Protein AF-N9P5E2-F1 (afdb_monomer_lite)

Sequence (109 aa):
MVYGLDARKAQSGETILRLKQALAEHLILIFRNQSLDDLQYLAFATYFGSIFRPDADTPVLASKTDTGTPPDVVPVSNAVGQGDYTGHGELAPHADHQWTPLPVTAHYL

Foldseek 3Di:
DDPPDALLDDDDPVVLVVVQVCCVVVVDDDDPPYDDDPVSVLVSCPSNHDQDWDQLVLADQQQDPVRSTHPSDQDPDQPPPDRHRPHDDDDDDDQPPPVPPDGDDDDDD

pLDDT: mean 88.76, std 9.44, range [58.16, 98.25]

Structure (mmCIF, N/CA/C/O backbone):
data_AF-N9P5E2-F1
#
_entry.id   AF-N9P5E2-F1
#
loop_
_atom_site.group_PDB
_atom_site.id
_atom_site.type_symbol
_atom_site.label_atom_id
_atom_site.label_alt_id
_atom_site.label_comp_id
_atom_site.label_asym_id
_atom_site.label_entity_id
_atom_site.label_seq_id
_atom_site.pdbx_PDB_ins_code
_atom_site.Cartn_x
_atom_site.Cartn_y
_atom_site.Cartn_z
_atom_site.occupancy
_atom_site.B_iso_or_equiv
_atom_site.auth_seq_id
_atom_site.auth_comp_id
_atom_site.auth_asym_id
_atom_site.auth_atom_id
_atom_site.pdbx_PDB_model_num
ATOM 1 N N . MET A 1 1 ? -7.841 -10.062 9.416 1.00 93.94 1 MET A N 1
ATOM 2 C CA . MET A 1 1 ? -8.989 -9.730 8.532 1.00 93.94 1 MET A CA 1
ATOM 3 C C . MET A 1 1 ? -9.647 -8.460 9.041 1.00 93.94 1 MET A C 1
ATOM 5 O O . MET A 1 1 ? -9.813 -8.351 10.250 1.00 93.94 1 MET A O 1
ATOM 9 N N . VAL A 1 2 ? -10.027 -7.534 8.159 1.00 96.50 2 VAL A N 1
ATOM 10 C CA . VAL A 1 2 ? -10.740 -6.294 8.514 1.00 96.50 2 VAL A CA 1
ATOM 11 C C . VAL A 1 2 ? -12.160 -6.336 7.948 1.00 96.50 2 VAL A C 1
ATOM 13 O O . VAL A 1 2 ? -12.357 -6.693 6.787 1.00 96.50 2 VAL A O 1
ATOM 16 N N . TYR A 1 3 ? -13.147 -5.963 8.765 1.00 95.38 3 TYR A N 1
ATOM 17 C CA . TYR A 1 3 ? -14.568 -5.966 8.407 1.00 95.38 3 TYR A CA 1
ATOM 18 C C . TYR A 1 3 ? -15.185 -4.578 8.589 1.00 95.38 3 TYR A C 1
ATOM 20 O O . TYR A 1 3 ? -14.740 -3.806 9.434 1.00 95.38 3 TYR A O 1
ATOM 28 N N . GLY A 1 4 ? -16.229 -4.276 7.809 1.00 93.25 4 GLY A N 1
ATOM 29 C CA . GLY A 1 4 ? -17.008 -3.037 7.950 1.00 93.25 4 GLY A CA 1
ATOM 30 C C . GLY A 1 4 ? -16.302 -1.760 7.480 1.00 93.25 4 GLY A C 1
ATOM 31 O O . GLY A 1 4 ? -16.823 -0.672 7.706 1.00 93.25 4 GLY A O 1
ATOM 32 N N . LEU A 1 5 ? -15.143 -1.878 6.826 1.00 96.25 5 LEU A N 1
ATOM 33 C CA . LEU A 1 5 ? -14.406 -0.755 6.251 1.00 96.25 5 LEU A CA 1
ATOM 34 C C . LEU A 1 5 ? -14.752 -0.588 4.764 1.00 96.25 5 LEU A C 1
ATOM 36 O O . LEU A 1 5 ? -14.687 -1.549 3.998 1.00 96.25 5 LEU A O 1
ATOM 40 N N . ASP A 1 6 ? -15.069 0.638 4.355 1.00 96.50 6 ASP A N 1
ATOM 41 C CA . ASP A 1 6 ? -15.192 1.034 2.947 1.00 96.50 6 ASP A CA 1
ATOM 42 C C . ASP A 1 6 ? -14.016 1.949 2.588 1.00 96.50 6 ASP A C 1
ATOM 44 O O . ASP A 1 6 ? -14.057 3.142 2.896 1.00 96.50 6 ASP A O 1
ATOM 48 N N . ALA A 1 7 ? -12.967 1.398 1.970 1.00 96.38 7 ALA A N 1
ATOM 49 C CA . ALA A 1 7 ? -11.728 2.126 1.679 1.00 96.38 7 ALA A CA 1
ATOM 50 C C . ALA A 1 7 ? -11.884 3.192 0.577 1.00 96.38 7 ALA A C 1
ATOM 52 O O . ALA A 1 7 ? -10.998 4.022 0.401 1.00 96.38 7 ALA A O 1
ATOM 53 N N . ARG A 1 8 ? -13.036 3.241 -0.110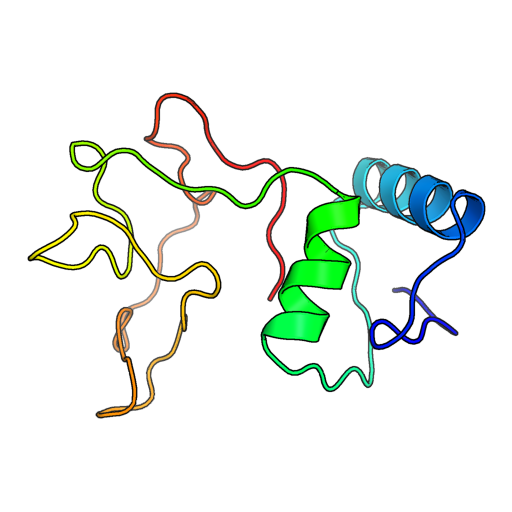 1.00 96.69 8 ARG A N 1
ATOM 54 C CA . ARG A 1 8 ? -13.366 4.301 -1.084 1.00 96.69 8 ARG A CA 1
ATOM 55 C C . ARG A 1 8 ? -13.668 5.644 -0.418 1.00 96.69 8 ARG A C 1
ATOM 57 O O . ARG A 1 8 ? -13.812 6.655 -1.100 1.00 96.69 8 ARG A O 1
ATOM 64 N N . LYS A 1 9 ? -13.851 5.652 0.904 1.00 96.00 9 LYS A N 1
ATOM 65 C CA . LYS A 1 9 ? -14.237 6.831 1.684 1.00 96.00 9 LYS A CA 1
ATOM 66 C C . LYS A 1 9 ? -13.101 7.271 2.594 1.00 96.00 9 LYS A C 1
ATOM 68 O O . LYS A 1 9 ? -12.278 6.463 3.024 1.00 96.00 9 LYS A O 1
ATOM 73 N N . ALA A 1 10 ? -13.118 8.553 2.949 1.00 96.31 10 ALA A N 1
ATOM 74 C CA . ALA A 1 10 ? -12.268 9.064 4.012 1.00 96.31 10 ALA A CA 1
ATOM 75 C C . ALA A 1 10 ? -12.573 8.332 5.328 1.00 96.31 10 ALA A C 1
ATOM 77 O O . ALA A 1 10 ? -13.736 8.161 5.703 1.00 96.31 10 ALA A O 1
ATOM 78 N N . GLN A 1 11 ? -11.521 7.910 6.021 1.00 97.44 11 GLN A N 1
ATOM 79 C CA . GLN A 1 11 ? -11.624 7.230 7.306 1.00 97.44 11 GLN A CA 1
ATOM 80 C C . GLN A 1 11 ? -11.435 8.214 8.454 1.00 97.44 11 GLN A C 1
ATOM 82 O O . GLN A 1 11 ? -10.719 9.210 8.337 1.00 97.44 11 GLN A O 1
ATOM 87 N N . SER A 1 12 ? -12.055 7.910 9.593 1.00 97.69 12 SER A N 1
ATOM 88 C CA . SER A 1 12 ? -11.805 8.668 10.816 1.00 97.69 12 SER A CA 1
ATOM 89 C C . SER A 1 12 ? -10.375 8.436 11.316 1.00 97.69 12 SER A C 1
ATOM 91 O O . SER A 1 12 ? -9.799 7.362 11.115 1.00 97.69 12 SER A O 1
ATOM 93 N N . GLY A 1 13 ? -9.811 9.416 12.027 1.00 97.75 13 GLY A N 1
ATOM 94 C CA . GLY A 1 13 ? -8.491 9.265 12.647 1.00 97.75 13 GLY A CA 1
ATOM 95 C C . GLY A 1 13 ? -8.425 8.088 13.629 1.00 97.75 13 GLY A C 1
ATOM 96 O O . GLY A 1 13 ? -7.411 7.398 13.691 1.00 97.75 13 GLY A O 1
ATOM 97 N N . GLU A 1 14 ? -9.524 7.801 14.333 1.00 98.25 14 GLU A N 1
ATOM 98 C CA . GLU A 1 14 ? -9.630 6.647 15.229 1.00 98.25 14 GLU A CA 1
ATOM 99 C C . GLU A 1 14 ? -9.539 5.322 14.462 1.00 98.25 14 GLU A C 1
ATOM 101 O O . GLU A 1 14 ? -8.785 4.427 14.848 1.00 98.25 14 GLU A O 1
ATOM 106 N N . THR A 1 15 ? -10.262 5.204 13.346 1.00 98.12 15 THR A N 1
ATOM 107 C CA . THR A 1 15 ? -10.197 4.026 12.474 1.00 98.12 15 THR A CA 1
ATOM 108 C C . THR A 1 15 ? -8.773 3.805 11.969 1.00 98.12 15 THR A C 1
ATOM 110 O O . THR A 1 15 ? -8.260 2.692 12.063 1.00 98.12 15 THR A O 1
ATOM 113 N N . ILE A 1 16 ? -8.105 4.859 11.493 1.00 97.88 16 ILE A N 1
ATOM 114 C CA . ILE A 1 16 ? -6.729 4.762 10.989 1.00 97.88 16 ILE A CA 1
ATOM 115 C C . ILE A 1 16 ? -5.742 4.374 12.089 1.00 97.88 16 ILE A C 1
ATOM 117 O O . ILE A 1 16 ? -4.871 3.537 11.852 1.00 97.88 16 ILE A O 1
ATOM 121 N N . LEU A 1 17 ? -5.882 4.919 13.300 1.00 98.19 17 LEU A N 1
ATOM 122 C CA . LEU A 1 17 ? -5.036 4.533 14.428 1.00 98.19 17 LEU A CA 1
ATOM 123 C C . LEU A 1 17 ? -5.170 3.037 14.739 1.00 98.19 17 LEU A C 1
ATOM 125 O O . LEU A 1 17 ? -4.156 2.349 14.866 1.00 98.19 17 LEU A O 1
ATOM 129 N N . ARG A 1 18 ? -6.404 2.520 14.787 1.00 98.12 18 ARG A N 1
ATOM 130 C CA . ARG A 1 18 ? -6.660 1.089 15.008 1.00 98.12 18 ARG A CA 1
ATOM 131 C C . ARG A 1 18 ? -6.064 0.227 13.897 1.00 98.12 18 ARG A C 1
ATOM 133 O O . ARG A 1 18 ? -5.487 -0.813 14.190 1.00 98.12 18 ARG A O 1
ATOM 140 N N . LEU A 1 19 ? -6.156 0.660 12.637 1.00 97.88 19 LEU A N 1
ATOM 141 C CA . LEU A 1 19 ? -5.540 -0.056 11.515 1.00 97.88 19 LEU A CA 1
ATOM 142 C C . LEU A 1 19 ? -4.010 -0.073 11.619 1.00 97.88 19 LEU A C 1
ATOM 144 O O . LEU A 1 19 ? -3.410 -1.115 11.386 1.00 97.88 19 LEU A O 1
ATOM 148 N N . LYS A 1 20 ? -3.371 1.034 12.014 1.00 97.31 20 LYS A N 1
ATOM 149 C CA . LYS A 1 20 ? -1.913 1.081 12.228 1.00 97.31 20 LYS A CA 1
ATOM 150 C C . LYS A 1 20 ? -1.460 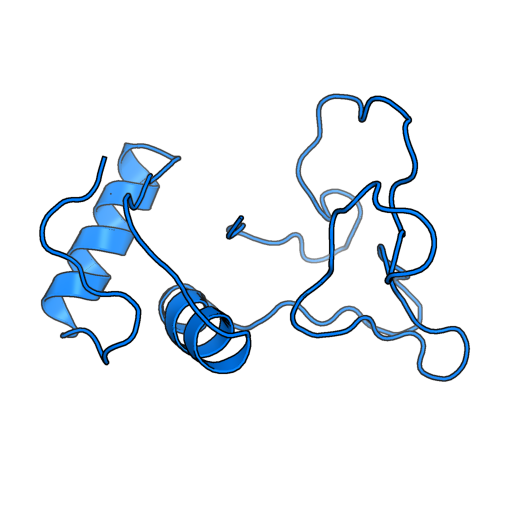0.150 13.350 1.00 97.31 20 LYS A C 1
ATOM 152 O O . LYS A 1 20 ? -0.473 -0.558 13.187 1.00 97.31 20 LYS A O 1
ATOM 157 N N . GLN A 1 21 ? -2.192 0.127 14.462 1.00 97.94 21 GLN A N 1
ATOM 158 C CA . GLN A 1 21 ? -1.919 -0.784 15.576 1.00 97.94 21 GLN A CA 1
ATOM 159 C C . GLN A 1 21 ? -2.098 -2.246 15.154 1.00 97.94 21 GLN A C 1
ATOM 161 O O . GLN A 1 21 ? -1.207 -3.058 15.377 1.00 97.94 21 GLN A O 1
ATOM 166 N N . ALA A 1 22 ? -3.199 -2.557 14.464 1.00 97.81 22 ALA A N 1
ATOM 167 C CA . ALA A 1 22 ? -3.459 -3.898 13.953 1.00 97.81 22 ALA A CA 1
ATOM 168 C C . ALA A 1 22 ? -2.404 -4.344 12.928 1.00 97.81 22 ALA A C 1
ATOM 170 O O . ALA A 1 22 ? -2.017 -5.508 12.926 1.00 97.81 22 ALA A O 1
ATOM 171 N N . LEU A 1 23 ? -1.915 -3.440 12.071 1.00 96.44 23 LEU A N 1
ATOM 172 C CA . LEU A 1 23 ? -0.830 -3.744 11.137 1.00 96.44 23 LEU A CA 1
ATOM 173 C C . LEU A 1 23 ? 0.475 -4.048 11.885 1.00 96.44 23 LEU A C 1
ATOM 175 O O . LEU A 1 23 ? 1.149 -5.012 11.544 1.00 96.44 23 LEU A O 1
ATOM 179 N N . ALA A 1 24 ? 0.807 -3.276 12.923 1.00 96.12 24 ALA A N 1
ATOM 180 C CA . ALA A 1 24 ? 1.993 -3.527 13.741 1.00 96.12 24 ALA A CA 1
ATOM 181 C C . ALA A 1 24 ? 1.918 -4.861 14.511 1.00 96.12 24 ALA A C 1
ATOM 183 O O . ALA A 1 24 ? 2.936 -5.524 14.679 1.00 96.12 24 ALA A O 1
ATOM 184 N N . GLU A 1 25 ? 0.726 -5.263 14.963 1.00 98.06 25 GLU A N 1
ATOM 185 C CA . GLU A 1 25 ? 0.515 -6.508 15.713 1.00 98.06 25 GLU A CA 1
ATOM 186 C C . GLU A 1 25 ? 0.435 -7.747 14.809 1.00 98.06 25 GLU A C 1
ATOM 188 O O . GLU A 1 25 ? 0.954 -8.809 15.151 1.00 98.06 25 GLU A O 1
ATOM 193 N N . HIS A 1 26 ? -0.229 -7.629 13.658 1.00 97.31 26 HIS A N 1
ATOM 194 C CA . HIS A 1 26 ? -0.566 -8.776 12.810 1.00 97.31 26 HIS A CA 1
ATOM 195 C C . HIS A 1 26 ? 0.256 -8.870 11.527 1.00 97.31 26 HIS A C 1
ATOM 197 O O . HIS A 1 26 ? 0.151 -9.880 10.832 1.00 97.31 26 HIS A O 1
ATOM 203 N N . LEU A 1 27 ? 1.050 -7.844 11.203 1.00 95.62 27 LEU A N 1
ATOM 204 C CA . LEU A 1 27 ? 1.916 -7.710 10.020 1.00 95.62 27 LEU A CA 1
ATOM 205 C C . LEU A 1 27 ? 1.180 -7.659 8.670 1.00 95.62 27 LEU A C 1
ATOM 207 O O . LEU A 1 27 ? 1.649 -7.013 7.740 1.00 95.62 27 LEU A O 1
ATOM 211 N N . ILE A 1 28 ? 0.018 -8.305 8.558 1.00 95.94 28 ILE A N 1
ATOM 212 C CA . ILE A 1 28 ? -0.800 -8.382 7.350 1.00 95.94 28 ILE A CA 1
ATOM 213 C C . ILE A 1 28 ? -2.256 -8.077 7.704 1.00 95.94 28 ILE A C 1
ATOM 215 O O . ILE A 1 28 ? -2.874 -8.731 8.551 1.00 95.94 28 ILE A O 1
ATOM 219 N N . LEU A 1 29 ? -2.842 -7.119 6.987 1.00 97.00 29 LEU A N 1
ATOM 220 C CA . LEU A 1 29 ? -4.271 -6.828 7.028 1.00 97.00 29 LEU A CA 1
ATOM 221 C C . LEU A 1 29 ? -4.909 -7.194 5.691 1.00 97.00 29 LEU A C 1
ATOM 223 O O . LEU A 1 29 ? -4.405 -6.849 4.632 1.00 97.00 29 LEU A O 1
ATOM 227 N N . ILE A 1 30 ? -6.049 -7.881 5.749 1.00 97.25 30 ILE A N 1
ATOM 228 C CA . ILE A 1 30 ? -6.804 -8.297 4.563 1.00 97.25 30 ILE A CA 1
ATOM 229 C C . ILE A 1 30 ? -8.155 -7.587 4.583 1.00 97.25 30 ILE A C 1
ATOM 231 O O . ILE A 1 30 ? -8.946 -7.799 5.512 1.00 97.25 30 ILE A O 1
ATOM 235 N N . PHE A 1 31 ? -8.417 -6.792 3.545 1.00 96.50 31 PHE A N 1
ATOM 236 C CA . PHE A 1 31 ? -9.664 -6.061 3.321 1.00 96.50 31 PHE A CA 1
ATOM 237 C C . PHE A 1 31 ? -10.438 -6.741 2.192 1.00 96.50 31 PHE A C 1
ATOM 239 O O . PHE A 1 31 ? -10.015 -6.748 1.040 1.00 96.50 31 PHE A O 1
ATOM 246 N N . ARG A 1 32 ? -11.571 -7.367 2.512 1.00 94.38 32 ARG A N 1
ATOM 247 C CA . ARG A 1 32 ? -12.378 -8.082 1.512 1.00 94.38 32 ARG A CA 1
ATOM 248 C C . ARG A 1 32 ? -13.337 -7.124 0.813 1.00 94.38 32 ARG A C 1
ATOM 250 O O . ARG A 1 32 ? -13.761 -6.131 1.402 1.00 94.38 32 ARG A O 1
ATOM 257 N N . ASN A 1 33 ? -13.725 -7.486 -0.410 1.00 94.56 33 ASN A N 1
ATOM 258 C CA . ASN A 1 33 ? -14.767 -6.817 -1.195 1.00 94.56 33 ASN A CA 1
ATOM 259 C C . ASN A 1 33 ? -14.497 -5.319 -1.428 1.00 94.56 33 ASN A C 1
ATOM 261 O O . ASN A 1 33 ? -15.425 -4.513 -1.423 1.00 94.56 33 ASN A O 1
ATOM 265 N N . GLN A 1 34 ? -13.227 -4.955 -1.611 1.00 95.62 34 GLN A N 1
ATOM 266 C CA . GLN A 1 34 ? -12.833 -3.612 -2.024 1.00 95.62 34 GLN A CA 1
ATOM 267 C C . GLN A 1 34 ? -12.668 -3.589 -3.544 1.00 95.62 34 GLN A C 1
ATOM 269 O O . GLN A 1 34 ? -12.116 -4.517 -4.127 1.00 95.62 34 GLN A O 1
ATOM 274 N N . SER A 1 35 ? -13.157 -2.527 -4.172 1.00 95.81 35 SER A N 1
ATOM 275 C CA . SER A 1 35 ? -12.915 -2.206 -5.577 1.00 95.81 35 SER A CA 1
ATOM 276 C C . SER A 1 35 ? -12.570 -0.728 -5.602 1.00 95.81 35 SER A C 1
ATOM 278 O O . SER A 1 35 ? -13.455 0.100 -5.377 1.00 95.81 35 SER A O 1
ATOM 280 N N . LEU A 1 36 ? -11.286 -0.431 -5.778 1.00 95.62 36 LEU A N 1
ATOM 281 C CA . LEU A 1 36 ? -10.728 0.916 -5.726 1.00 95.62 36 LEU A CA 1
ATOM 282 C C . LEU A 1 36 ? -10.183 1.278 -7.106 1.00 95.62 36 LEU A C 1
ATOM 284 O O . LEU A 1 36 ? -9.595 0.425 -7.767 1.00 95.62 36 LEU A O 1
ATOM 288 N N . ASP A 1 37 ? -10.378 2.524 -7.524 1.00 94.75 37 ASP A N 1
ATOM 289 C CA . ASP A 1 37 ? -9.545 3.113 -8.576 1.00 94.75 37 ASP A CA 1
ATOM 290 C C . ASP A 1 37 ? -8.187 3.565 -8.003 1.00 94.75 37 ASP A C 1
ATOM 292 O O . ASP A 1 37 ? -8.005 3.617 -6.783 1.00 94.75 37 ASP A O 1
ATOM 296 N N . ASP A 1 38 ? -7.231 3.906 -8.871 1.00 92.88 38 ASP A N 1
ATOM 297 C CA . ASP A 1 38 ? -5.876 4.304 -8.461 1.00 92.88 38 ASP A CA 1
ATOM 298 C C . ASP A 1 38 ? -5.873 5.490 -7.483 1.00 92.88 38 ASP A C 1
ATOM 300 O O . ASP A 1 38 ? -5.081 5.526 -6.542 1.00 92.88 38 ASP A O 1
ATOM 304 N N . LEU A 1 39 ? -6.781 6.458 -7.655 1.00 94.62 39 LEU A N 1
ATOM 305 C CA . LEU A 1 39 ? -6.856 7.626 -6.773 1.00 94.62 39 LEU A CA 1
ATOM 306 C C . LEU A 1 39 ? -7.340 7.236 -5.376 1.00 94.62 39 LEU A C 1
ATOM 308 O O . LEU A 1 39 ? -6.783 7.696 -4.378 1.00 94.62 39 LEU A O 1
ATOM 312 N N . GLN A 1 40 ? -8.351 6.374 -5.293 1.00 96.00 40 GLN A N 1
ATOM 313 C CA . GLN A 1 40 ? -8.841 5.817 -4.034 1.00 96.00 40 GLN A CA 1
ATOM 314 C C . GLN A 1 40 ? -7.778 4.944 -3.366 1.00 96.00 40 GLN A C 1
ATOM 316 O O . GLN A 1 40 ? -7.617 4.998 -2.145 1.00 96.00 40 GLN A O 1
ATOM 321 N N . TYR A 1 41 ? -7.023 4.188 -4.161 1.00 94.44 41 TYR A N 1
ATOM 322 C CA . TYR A 1 41 ? -5.924 3.358 -3.689 1.00 94.44 41 TYR A CA 1
ATOM 323 C C . TYR A 1 41 ? -4.830 4.195 -3.022 1.00 94.44 41 TYR A C 1
ATOM 325 O O . TYR A 1 41 ? -4.469 3.957 -1.867 1.00 94.44 41 TYR A O 1
ATOM 333 N N . LEU A 1 42 ? -4.369 5.243 -3.710 1.00 94.62 42 LEU A N 1
ATOM 334 C CA . LEU A 1 42 ? -3.364 6.174 -3.198 1.00 94.62 42 LEU A CA 1
ATOM 335 C C . LEU A 1 42 ? -3.873 6.936 -1.970 1.00 94.62 42 LEU A C 1
ATOM 337 O O . LEU A 1 42 ? -3.168 7.039 -0.963 1.00 94.62 42 LEU A O 1
ATOM 341 N N . ALA A 1 43 ? -5.113 7.428 -2.010 1.00 95.31 43 ALA A N 1
ATOM 342 C CA . ALA A 1 43 ? -5.723 8.113 -0.874 1.00 95.31 43 ALA A CA 1
ATOM 343 C C . ALA A 1 43 ? -5.769 7.217 0.372 1.00 95.31 43 ALA A C 1
ATOM 345 O O . ALA A 1 43 ? -5.463 7.678 1.470 1.00 95.31 43 ALA A O 1
ATOM 346 N N . PHE A 1 44 ? -6.088 5.930 0.217 1.00 96.56 44 PHE A N 1
ATOM 347 C CA . PHE A 1 44 ? -6.083 4.996 1.337 1.00 96.56 44 PHE A CA 1
ATOM 348 C C . PHE A 1 44 ? -4.661 4.668 1.825 1.00 96.56 44 PHE A C 1
ATOM 350 O O . PHE A 1 44 ? -4.399 4.725 3.029 1.00 96.56 44 PHE A O 1
ATOM 357 N N . ALA A 1 45 ? -3.727 4.377 0.915 1.00 95.12 45 ALA A N 1
ATOM 358 C CA . ALA A 1 45 ? -2.342 4.039 1.258 1.00 95.12 45 ALA A CA 1
ATOM 359 C C . ALA A 1 45 ? -1.630 5.176 2.017 1.00 95.12 45 ALA A C 1
ATOM 361 O O . ALA A 1 45 ? -0.891 4.925 2.974 1.00 95.12 45 ALA A O 1
ATOM 362 N N . THR A 1 46 ? -1.911 6.436 1.662 1.00 95.25 46 THR A N 1
ATOM 363 C CA . THR A 1 46 ? -1.284 7.606 2.308 1.00 95.25 46 THR A CA 1
ATOM 364 C C . THR A 1 46 ? -1.616 7.771 3.791 1.00 95.25 46 THR A C 1
ATOM 366 O O . THR A 1 46 ? -0.882 8.450 4.512 1.00 95.25 46 THR A O 1
ATOM 369 N N . TYR A 1 47 ? -2.649 7.095 4.312 1.00 95.69 47 TYR A N 1
ATOM 370 C CA . TYR A 1 47 ? -2.887 7.064 5.757 1.00 95.69 47 TYR A CA 1
ATOM 371 C C . TYR A 1 47 ? -1.724 6.445 6.538 1.00 95.69 47 TYR A C 1
ATOM 373 O O . TYR A 1 47 ? -1.545 6.763 7.719 1.00 95.69 47 TYR A O 1
ATOM 381 N N . PHE A 1 48 ? -0.925 5.588 5.905 1.00 94.44 48 PHE A N 1
ATOM 382 C CA . PHE A 1 48 ? 0.134 4.813 6.546 1.00 94.44 48 PHE A CA 1
ATOM 383 C C . PHE A 1 48 ? 1.543 5.351 6.284 1.00 94.44 48 PHE A C 1
ATOM 385 O O . PHE A 1 48 ? 2.477 4.936 6.965 1.00 94.44 48 PHE A O 1
ATOM 392 N N . GLY A 1 49 ? 1.696 6.311 5.374 1.00 92.31 49 GLY A N 1
ATOM 393 C CA . GLY A 1 49 ? 2.981 6.920 5.054 1.00 92.31 49 GLY A CA 1
ATOM 394 C C . GLY A 1 49 ? 2.943 7.691 3.740 1.00 92.31 49 GLY A C 1
ATOM 395 O O . GLY A 1 49 ? 1.927 7.741 3.055 1.00 92.31 49 GLY A O 1
ATOM 396 N N . SER A 1 50 ? 4.064 8.306 3.381 1.00 91.94 50 SER A N 1
ATOM 397 C CA . SER A 1 50 ? 4.242 8.883 2.049 1.00 91.94 50 SER A CA 1
ATOM 398 C C . SER A 1 50 ? 4.331 7.787 0.986 1.00 91.94 50 SER A C 1
ATOM 400 O O . SER A 1 50 ? 4.919 6.736 1.236 1.00 91.94 50 SER A O 1
ATOM 402 N N . ILE A 1 51 ? 3.829 8.067 -0.218 1.00 91.38 51 ILE A N 1
ATOM 403 C CA . ILE A 1 51 ? 4.077 7.215 -1.386 1.00 91.38 51 ILE A CA 1
ATOM 404 C C . ILE A 1 51 ? 5.580 7.188 -1.675 1.00 91.38 51 ILE A C 1
ATOM 406 O O . ILE A 1 51 ? 6.234 8.235 -1.695 1.00 91.38 51 ILE A O 1
ATOM 410 N N . PHE A 1 52 ? 6.120 5.989 -1.873 1.00 89.62 52 PHE A N 1
ATOM 411 C CA . PHE A 1 52 ? 7.526 5.793 -2.193 1.00 89.62 52 PHE A CA 1
ATOM 412 C C . PHE A 1 52 ? 7.825 6.293 -3.605 1.00 89.62 52 PHE A C 1
ATOM 414 O O . PHE A 1 52 ? 7.182 5.880 -4.567 1.00 89.62 52 PHE A O 1
ATOM 421 N N . ARG A 1 53 ? 8.815 7.178 -3.724 1.00 88.69 53 ARG A N 1
ATOM 422 C CA . ARG A 1 53 ? 9.314 7.688 -5.001 1.00 88.69 53 ARG A CA 1
ATOM 423 C C . ARG A 1 53 ? 10.840 7.632 -4.970 1.00 88.69 53 ARG A C 1
ATOM 425 O O . ARG A 1 53 ? 11.430 8.448 -4.259 1.00 88.69 53 ARG A O 1
ATOM 432 N N . PRO A 1 54 ? 11.472 6.666 -5.656 1.00 85.88 54 PRO A N 1
ATOM 433 C CA . PRO A 1 54 ? 12.924 6.584 -5.699 1.00 85.88 54 PRO A CA 1
ATOM 434 C C . PRO A 1 54 ? 13.502 7.735 -6.528 1.00 85.88 54 PRO A C 1
ATOM 436 O O . PRO A 1 54 ? 12.818 8.307 -7.383 1.00 85.88 54 PRO A O 1
ATOM 439 N N . ASP A 1 55 ? 14.766 8.070 -6.277 1.00 84.56 55 ASP A N 1
ATOM 440 C CA . ASP A 1 55 ? 15.529 8.925 -7.183 1.00 84.56 55 ASP A CA 1
ATOM 441 C C . ASP A 1 55 ? 15.829 8.207 -8.511 1.00 84.56 55 ASP A C 1
ATOM 443 O O . ASP A 1 55 ? 15.700 6.987 -8.632 1.00 84.56 55 ASP A O 1
ATOM 447 N N . ALA A 1 56 ? 16.215 8.982 -9.527 1.00 83.06 56 ALA A N 1
ATOM 448 C CA . ALA A 1 56 ? 16.486 8.455 -10.864 1.00 83.06 56 ALA A CA 1
ATOM 449 C C . ALA A 1 56 ? 17.689 7.490 -10.909 1.00 83.06 56 ALA A C 1
ATOM 451 O O . ALA A 1 56 ? 17.764 6.668 -11.821 1.00 83.06 56 ALA A O 1
ATOM 452 N N . ASP A 1 57 ? 18.594 7.568 -9.928 1.00 85.81 57 ASP A N 1
ATOM 453 C CA . ASP A 1 57 ? 19.787 6.722 -9.823 1.00 85.81 57 ASP A CA 1
ATOM 454 C C . ASP A 1 57 ? 19.514 5.409 -9.058 1.00 85.81 57 ASP A C 1
ATOM 456 O O . ASP A 1 57 ? 20.371 4.524 -8.999 1.00 85.81 57 ASP A O 1
ATOM 460 N N . THR A 1 58 ? 18.298 5.246 -8.527 1.00 87.88 58 THR A N 1
ATOM 461 C CA . THR A 1 58 ? 17.821 4.066 -7.797 1.00 87.88 58 THR A CA 1
ATOM 462 C C . THR A 1 58 ? 16.656 3.424 -8.566 1.00 87.88 58 THR A C 1
ATOM 464 O O . THR A 1 58 ? 15.504 3.489 -8.130 1.00 87.88 58 THR A O 1
ATOM 467 N N . PRO A 1 59 ? 16.907 2.808 -9.738 1.00 87.06 59 PRO A N 1
ATOM 468 C CA . PRO A 1 59 ? 15.843 2.307 -10.600 1.00 87.06 59 PRO A CA 1
ATOM 469 C 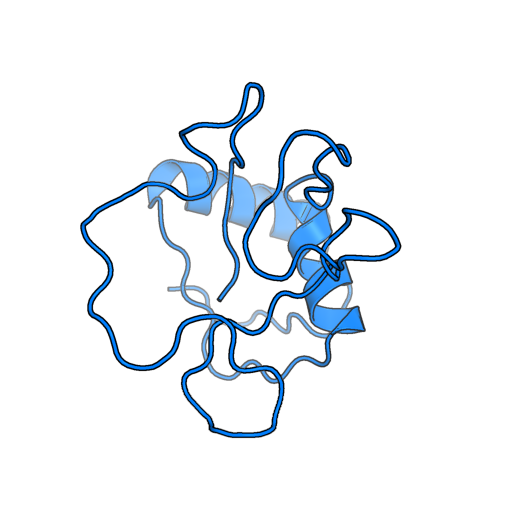C . PRO A 1 59 ? 15.100 1.140 -9.948 1.00 87.06 59 PRO A C 1
ATOM 471 O O . PRO A 1 59 ? 15.708 0.160 -9.523 1.00 87.06 59 PRO A O 1
ATOM 474 N N . VAL A 1 60 ? 13.773 1.208 -9.927 1.00 89.69 60 VAL A N 1
ATOM 475 C CA . VAL A 1 60 ? 12.902 0.138 -9.421 1.00 89.69 60 VAL A CA 1
ATOM 476 C C . VAL A 1 60 ? 12.027 -0.412 -10.545 1.00 89.69 60 VAL A C 1
ATOM 478 O O . VAL A 1 60 ? 12.098 0.026 -11.697 1.00 89.69 60 VAL A O 1
ATOM 481 N N . LEU A 1 61 ? 11.191 -1.400 -10.221 1.00 87.69 61 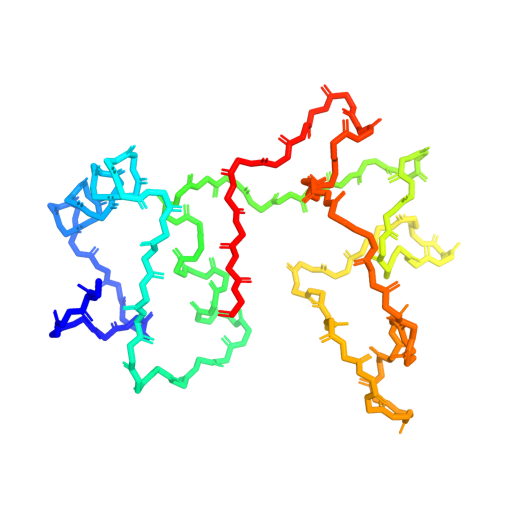LEU A N 1
ATOM 482 C CA . LEU A 1 61 ? 10.207 -1.923 -11.162 1.00 87.69 61 LEU A CA 1
ATOM 483 C C . LEU A 1 61 ? 9.367 -0.774 -11.745 1.00 87.69 61 LEU A C 1
ATOM 485 O O . LEU A 1 61 ? 8.902 0.094 -11.011 1.00 87.69 61 LEU A O 1
ATOM 489 N N . ALA A 1 62 ? 9.167 -0.785 -13.062 1.00 87.44 62 ALA A N 1
ATOM 490 C CA . ALA A 1 62 ? 8.438 0.246 -13.804 1.00 87.44 62 ALA A CA 1
ATOM 491 C C . ALA A 1 62 ? 9.075 1.652 -13.845 1.00 87.44 62 ALA A C 1
ATOM 493 O O . ALA A 1 62 ? 8.423 2.578 -14.334 1.00 87.44 62 ALA A O 1
ATOM 494 N N . SER A 1 63 ? 10.332 1.835 -13.413 1.00 88.44 63 SER A N 1
ATOM 495 C CA . SER A 1 63 ? 11.078 3.078 -13.669 1.00 88.44 63 SER A CA 1
ATOM 496 C C . SER A 1 63 ? 11.101 3.394 -15.168 1.00 88.44 63 SER A C 1
ATOM 498 O O . SER A 1 63 ? 11.530 2.574 -15.984 1.00 88.44 63 SER A O 1
ATOM 500 N N . LYS A 1 64 ? 10.628 4.587 -15.547 1.00 82.94 64 LYS A N 1
ATOM 501 C CA . LYS A 1 64 ? 10.594 5.009 -16.952 1.00 82.94 64 LYS A CA 1
ATOM 502 C C . LYS A 1 64 ? 11.979 5.432 -17.431 1.00 82.94 64 LYS A C 1
ATOM 504 O O . LYS A 1 64 ? 12.731 6.056 -16.692 1.00 82.94 64 LYS A O 1
ATOM 509 N N . THR A 1 65 ? 12.308 5.140 -18.685 1.00 81.81 65 THR A N 1
ATOM 510 C CA . THR A 1 65 ? 13.625 5.456 -19.267 1.00 81.81 65 THR A CA 1
ATOM 511 C C . THR A 1 65 ? 13.886 6.951 -19.442 1.00 81.81 65 THR A C 1
ATOM 513 O O . THR A 1 65 ? 15.039 7.359 -19.509 1.00 81.81 65 THR A O 1
ATOM 516 N N . ASP A 1 66 ? 12.836 7.763 -19.559 1.00 83.94 66 ASP A N 1
ATOM 517 C CA . ASP A 1 66 ? 12.921 9.211 -19.761 1.00 83.94 66 ASP A CA 1
ATOM 518 C C . ASP A 1 66 ? 12.985 9.996 -18.443 1.00 83.94 66 ASP A C 1
ATOM 520 O O . ASP A 1 66 ? 13.706 10.989 -18.363 1.00 83.94 66 ASP A O 1
ATOM 524 N N . THR A 1 67 ? 12.259 9.556 -17.410 1.00 82.06 67 THR A N 1
ATOM 525 C CA . THR A 1 67 ? 12.193 10.255 -16.115 1.00 82.06 67 THR A CA 1
ATOM 526 C C . THR A 1 67 ? 12.951 9.564 -14.983 1.00 82.06 67 THR A C 1
ATOM 528 O O . THR A 1 67 ? 13.149 10.177 -13.938 1.00 82.06 67 THR A O 1
ATOM 531 N N . GLY A 1 68 ? 13.323 8.291 -15.135 1.00 83.44 68 GLY A N 1
ATOM 532 C CA . GLY A 1 68 ? 13.880 7.441 -14.072 1.00 83.44 68 GLY A CA 1
ATOM 533 C C . GLY A 1 68 ? 12.861 7.016 -13.005 1.00 83.44 68 GLY A C 1
ATOM 534 O O . GLY A 1 68 ? 13.137 6.138 -12.188 1.00 83.44 68 GLY A O 1
ATOM 535 N N . THR A 1 69 ? 11.658 7.595 -13.020 1.00 84.19 69 THR A N 1
ATOM 536 C CA . THR A 1 69 ? 10.656 7.447 -11.961 1.00 84.19 69 THR A CA 1
ATOM 537 C C . THR A 1 69 ? 9.530 6.486 -12.359 1.00 84.19 69 THR A C 1
ATOM 539 O O . THR A 1 69 ? 9.046 6.545 -13.496 1.00 84.19 69 THR A O 1
ATOM 542 N N . PRO A 1 70 ? 9.093 5.591 -11.455 1.00 87.50 70 PRO A N 1
ATOM 543 C CA . PRO A 1 70 ? 7.939 4.727 -11.685 1.00 87.50 70 PRO A CA 1
ATOM 544 C C . PRO A 1 70 ? 6.610 5.489 -11.501 1.00 87.50 70 PRO A C 1
ATOM 546 O O . PRO A 1 70 ? 6.597 6.578 -10.918 1.00 87.50 70 PRO A O 1
ATOM 549 N N . PRO A 1 71 ? 5.474 4.946 -11.981 1.00 88.12 71 PRO A N 1
ATOM 550 C CA . PRO A 1 71 ? 4.154 5.426 -11.569 1.00 88.12 71 PRO A CA 1
ATOM 551 C C . PRO A 1 71 ? 3.919 5.199 -10.064 1.00 88.12 71 PRO A C 1
ATOM 553 O O . PRO A 1 71 ? 4.478 4.277 -9.478 1.00 88.12 71 PRO A O 1
ATOM 556 N N . ASP A 1 72 ? 3.045 6.007 -9.451 1.00 90.06 72 ASP A N 1
ATOM 557 C CA . ASP A 1 72 ? 2.702 5.876 -8.022 1.00 90.06 72 ASP A CA 1
ATOM 558 C C . ASP A 1 72 ? 1.963 4.556 -7.708 1.00 90.06 72 ASP A C 1
ATOM 560 O O . ASP A 1 72 ? 2.067 4.035 -6.599 1.00 90.06 72 ASP A O 1
ATOM 564 N N . VAL A 1 73 ? 1.229 4.010 -8.686 1.00 89.81 73 VAL A N 1
ATOM 565 C CA . VAL A 1 73 ? 0.656 2.657 -8.654 1.00 89.81 73 VAL A CA 1
ATOM 566 C C . VAL A 1 73 ? 1.391 1.819 -9.694 1.00 89.81 73 VAL A C 1
ATOM 568 O O . VAL A 1 73 ? 1.296 2.080 -10.894 1.00 89.81 73 VAL A O 1
ATOM 571 N N . VAL A 1 74 ? 2.155 0.829 -9.233 1.00 88.56 74 VAL A N 1
ATOM 572 C CA . VAL A 1 74 ? 2.958 -0.042 -10.098 1.00 88.56 74 VAL A CA 1
ATOM 573 C C . VAL A 1 74 ? 2.168 -1.316 -10.407 1.00 88.56 74 VAL A C 1
ATOM 575 O O . VAL A 1 74 ? 1.872 -2.075 -9.483 1.00 88.56 74 VAL A O 1
ATOM 578 N N . PRO A 1 75 ? 1.831 -1.598 -11.679 1.00 84.88 75 PRO A N 1
ATOM 579 C CA . PRO A 1 75 ? 1.153 -2.835 -12.029 1.00 84.88 75 PRO A CA 1
ATOM 580 C C . PRO A 1 75 ? 2.124 -4.017 -11.914 1.00 84.88 75 PRO A C 1
ATOM 582 O O . PRO A 1 75 ? 3.023 -4.214 -12.731 1.00 84.88 75 PRO A O 1
ATOM 585 N N . VAL A 1 76 ? 1.921 -4.831 -10.883 1.00 85.31 76 VAL A N 1
ATOM 586 C CA . VAL A 1 76 ? 2.600 -6.118 -10.702 1.00 85.31 76 VAL A CA 1
ATOM 587 C C . VAL A 1 76 ? 1.743 -7.184 -11.383 1.00 85.31 76 VAL A C 1
ATOM 589 O O . VAL A 1 76 ? 0.880 -7.804 -10.765 1.00 85.31 76 VAL A O 1
ATOM 592 N N . SER A 1 77 ? 1.921 -7.337 -12.695 1.00 82.38 77 SER A N 1
ATOM 593 C CA . SER A 1 77 ? 1.053 -8.158 -13.543 1.00 82.38 77 SER A CA 1
ATOM 594 C C . SER A 1 77 ? 1.833 -8.918 -14.612 1.00 82.38 77 SER A C 1
ATOM 596 O O . SER A 1 77 ? 2.836 -8.440 -15.142 1.00 82.38 77 SER A O 1
ATOM 598 N N . ASN A 1 78 ? 1.310 -10.093 -14.959 1.00 76.19 78 ASN A N 1
ATOM 599 C CA . ASN A 1 78 ? 1.789 -10.938 -16.047 1.00 76.19 78 ASN A CA 1
ATOM 600 C C . ASN A 1 78 ? 0.902 -10.857 -17.307 1.00 76.19 78 ASN A C 1
ATOM 602 O O . ASN A 1 78 ? 1.051 -11.670 -18.222 1.00 76.19 78 ASN A O 1
ATOM 606 N N . ALA A 1 79 ? -0.053 -9.923 -17.342 1.00 76.38 79 ALA A N 1
ATOM 607 C CA . ALA A 1 79 ? -0.963 -9.744 -18.465 1.00 76.38 79 ALA A CA 1
ATOM 608 C C . ALA A 1 79 ? -0.245 -9.046 -19.627 1.00 76.38 79 ALA A C 1
ATOM 610 O O . ALA A 1 79 ? 0.021 -7.852 -19.559 1.00 76.38 79 ALA A O 1
ATOM 611 N N . VAL A 1 80 ? 0.047 -9.808 -20.684 1.00 58.97 80 VAL A N 1
ATOM 612 C CA . VAL A 1 80 ? 0.821 -9.344 -21.844 1.00 58.97 80 VAL A CA 1
ATOM 613 C C . VAL A 1 80 ? 0.146 -8.159 -22.555 1.00 58.97 80 VAL A C 1
ATOM 615 O O . VAL A 1 80 ? -1.004 -8.270 -22.987 1.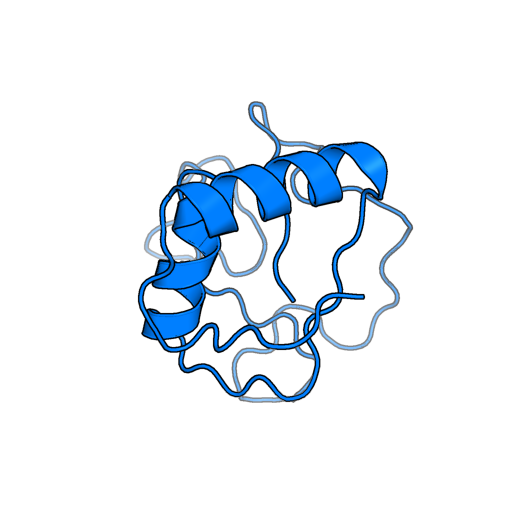00 58.97 80 VAL A O 1
ATOM 618 N N . GLY A 1 81 ? 0.876 -7.055 -22.743 1.00 58.62 81 GLY A N 1
ATOM 619 C CA . GLY A 1 81 ? 0.455 -5.871 -23.503 1.00 58.62 81 GLY A CA 1
ATOM 620 C C . GLY A 1 81 ? -0.351 -4.817 -22.729 1.00 58.62 81 GLY A C 1
ATOM 621 O O . GLY A 1 81 ? -1.007 -3.993 -23.368 1.00 58.62 81 GLY A O 1
ATOM 622 N N . GLN A 1 82 ? -0.337 -4.837 -21.390 1.00 59.72 82 GLN A N 1
ATOM 623 C CA . GLN A 1 82 ? -1.083 -3.911 -20.514 1.00 59.72 82 GLN A CA 1
ATOM 624 C C . GLN A 1 82 ? -0.246 -3.356 -19.337 1.00 59.72 82 GLN A C 1
ATOM 626 O O . GLN A 1 82 ? -0.807 -2.948 -18.321 1.00 59.72 82 GLN A O 1
ATOM 631 N N . GLY A 1 83 ? 1.085 -3.310 -19.452 1.00 58.16 83 GLY A N 1
ATOM 632 C CA . GLY A 1 83 ? 1.964 -2.778 -18.392 1.00 58.16 83 GLY A CA 1
ATOM 633 C C . GLY A 1 83 ? 2.647 -3.881 -17.583 1.00 58.16 83 GLY A C 1
ATOM 634 O O . GLY A 1 83 ? 2.669 -3.876 -16.357 1.00 58.16 83 GLY A O 1
ATOM 635 N N . ASP A 1 84 ? 3.165 -4.863 -18.300 1.00 63.28 84 ASP A N 1
ATOM 636 C CA . ASP A 1 84 ? 3.682 -6.135 -17.826 1.00 63.28 84 ASP A CA 1
ATOM 637 C C . ASP A 1 84 ? 5.162 -5.986 -17.455 1.00 63.28 84 ASP A C 1
ATOM 639 O O . ASP A 1 84 ? 6.063 -6.177 -18.270 1.00 63.28 84 ASP A O 1
ATOM 643 N N . TYR A 1 85 ? 5.415 -5.608 -16.199 1.00 72.88 85 TYR A N 1
ATOM 644 C CA . TYR A 1 85 ? 6.777 -5.404 -15.699 1.00 72.88 85 TYR A CA 1
ATOM 645 C C . TYR A 1 85 ? 7.407 -6.660 -15.083 1.00 72.88 85 TYR A C 1
ATOM 647 O O . TYR A 1 85 ? 8.627 -6.713 -14.944 1.00 72.88 85 TYR A O 1
ATOM 655 N N . THR A 1 86 ? 6.613 -7.671 -14.711 1.00 74.81 86 THR A N 1
ATOM 656 C CA . THR A 1 86 ? 7.107 -8.847 -13.968 1.00 74.81 86 THR A CA 1
ATOM 657 C C . THR A 1 86 ? 7.149 -10.144 -14.775 1.00 74.81 86 THR A C 1
ATOM 659 O O . THR A 1 86 ? 7.840 -11.084 -14.382 1.00 74.81 86 THR A O 1
ATOM 662 N N . GLY A 1 87 ? 6.472 -10.209 -15.926 1.00 74.88 87 GLY A N 1
ATOM 663 C CA . GLY A 1 87 ? 6.440 -11.416 -16.757 1.00 74.88 87 GLY A CA 1
ATOM 664 C C . GLY A 1 87 ? 5.871 -12.632 -16.008 1.00 74.88 87 GLY A C 1
ATOM 665 O O . GLY A 1 87 ? 4.947 -12.503 -15.213 1.00 74.88 87 GLY A O 1
ATOM 666 N N . HIS A 1 88 ? 6.399 -13.833 -16.273 1.00 73.69 88 HIS A N 1
ATOM 667 C CA . HIS A 1 88 ? 5.884 -15.101 -15.717 1.00 73.69 88 HIS A CA 1
ATOM 668 C C . HIS A 1 88 ? 6.842 -15.804 -14.737 1.00 73.69 88 HIS A C 1
ATOM 670 O O . HIS A 1 88 ? 6.603 -16.955 -14.373 1.00 73.69 88 HIS A O 1
ATOM 676 N N . GLY A 1 89 ? 7.950 -15.161 -14.359 1.00 68.81 89 GLY A N 1
ATOM 677 C CA . GLY A 1 89 ? 8.961 -15.759 -13.483 1.00 68.81 89 GLY A CA 1
ATOM 678 C C . GLY A 1 89 ? 8.531 -15.779 -12.015 1.00 68.81 89 GLY A C 1
ATOM 679 O O . GLY A 1 89 ? 7.866 -14.859 -11.547 1.00 68.81 89 GLY A O 1
ATOM 680 N N . GLU A 1 90 ? 8.934 -16.816 -11.278 1.00 66.81 90 GLU A N 1
ATOM 681 C CA . GLU A 1 90 ? 8.801 -16.837 -9.819 1.00 66.81 90 GLU A CA 1
ATOM 682 C C . GLU A 1 90 ? 9.746 -15.796 -9.196 1.00 66.81 90 GLU A C 1
ATOM 684 O O . GLU A 1 90 ? 10.924 -15.720 -9.554 1.00 66.81 90 GLU A O 1
ATOM 689 N N . LEU A 1 91 ? 9.238 -15.003 -8.252 1.00 79.12 91 LEU A N 1
ATOM 690 C CA . LEU A 1 91 ? 10.063 -14.109 -7.444 1.00 79.12 91 LEU A CA 1
ATOM 691 C C . LEU A 1 91 ? 10.557 -14.860 -6.206 1.00 79.12 91 LEU A C 1
ATOM 693 O O . LEU A 1 91 ? 9.759 -15.408 -5.448 1.00 79.12 91 LEU A O 1
ATOM 697 N N . ALA A 1 92 ? 11.872 -14.851 -5.975 1.00 88.00 92 ALA A N 1
ATOM 698 C CA . ALA A 1 92 ? 12.447 -15.374 -4.739 1.00 88.00 92 ALA A CA 1
ATOM 699 C C . ALA A 1 92 ? 11.910 -14.599 -3.516 1.00 88.00 92 ALA A C 1
ATOM 701 O O . ALA A 1 92 ? 11.584 -13.416 -3.654 1.00 88.00 92 ALA A O 1
ATOM 702 N N . PRO A 1 93 ? 11.850 -15.203 -2.314 1.00 91.94 93 PRO A N 1
ATOM 703 C CA . PRO A 1 93 ? 11.458 -14.485 -1.104 1.00 91.94 93 PRO A CA 1
ATOM 704 C C . PRO A 1 93 ? 12.306 -13.223 -0.892 1.00 91.94 93 PRO A C 1
ATOM 706 O O . PRO A 1 93 ? 13.536 -13.288 -0.882 1.00 91.94 93 PRO A O 1
ATOM 709 N N . HIS A 1 94 ? 11.650 -12.077 -0.725 1.00 91.56 94 HIS A N 1
ATOM 710 C CA . HIS A 1 94 ? 12.288 -10.775 -0.543 1.00 91.56 94 HIS A CA 1
ATOM 711 C C . HIS A 1 94 ? 11.378 -9.829 0.249 1.00 91.56 94 HIS A C 1
ATOM 713 O O . HIS A 1 94 ? 10.190 -10.102 0.421 1.00 91.56 94 HIS A O 1
ATOM 719 N N . ALA A 1 95 ? 11.946 -8.717 0.716 1.00 90.94 95 ALA A N 1
ATOM 720 C CA . ALA A 1 95 ? 11.189 -7.513 1.030 1.00 90.94 95 ALA A CA 1
ATOM 721 C C . ALA A 1 95 ? 11.393 -6.497 -0.101 1.00 90.94 95 ALA A C 1
ATOM 723 O O . ALA A 1 95 ? 12.518 -6.307 -0.581 1.00 90.94 95 ALA A O 1
ATOM 724 N N . ASP A 1 96 ? 10.321 -5.861 -0.560 1.00 89.56 96 ASP A N 1
ATOM 725 C CA . ASP A 1 96 ? 10.418 -4.891 -1.646 1.00 89.56 96 ASP A CA 1
ATOM 726 C C . ASP A 1 96 ? 11.330 -3.730 -1.243 1.00 89.56 96 ASP A C 1
ATOM 728 O O . ASP A 1 96 ? 11.379 -3.290 -0.093 1.00 89.56 96 ASP A O 1
ATOM 732 N N . HIS A 1 97 ? 12.074 -3.226 -2.224 1.00 91.94 97 HIS A N 1
ATOM 733 C CA . HIS A 1 97 ? 13.037 -2.140 -2.049 1.00 91.94 97 HIS A CA 1
ATOM 734 C C . HIS A 1 97 ? 14.087 -2.378 -0.944 1.00 91.94 97 HIS A C 1
ATOM 736 O O . HIS A 1 97 ? 14.777 -1.439 -0.567 1.00 91.94 97 HIS A O 1
ATOM 742 N N . GLN A 1 98 ? 14.289 -3.613 -0.463 1.00 91.19 98 GLN A N 1
ATOM 743 C CA . GLN A 1 98 ? 15.283 -3.926 0.582 1.00 91.19 98 GLN A CA 1
ATOM 744 C C . GLN A 1 98 ? 16.725 -3.524 0.230 1.00 91.19 98 GLN A C 1
ATOM 746 O O . GLN A 1 98 ? 17.579 -3.450 1.107 1.00 91.19 98 GLN A O 1
ATOM 751 N N . TRP A 1 99 ? 17.010 -3.312 -1.057 1.00 90.00 99 TRP A N 1
ATOM 752 C CA . TRP A 1 99 ? 18.320 -2.922 -1.569 1.00 90.00 99 TRP A CA 1
ATOM 753 C C . TRP A 1 99 ? 18.508 -1.398 -1.661 1.00 90.00 99 TRP A C 1
ATOM 755 O O . TRP A 1 99 ? 19.623 -0.950 -1.922 1.00 90.00 99 TRP A O 1
ATOM 765 N N . THR A 1 100 ? 17.450 -0.600 -1.467 1.00 89.88 100 THR A N 1
ATOM 766 C CA . THR A 1 100 ? 17.533 0.865 -1.518 1.00 89.88 100 THR A CA 1
ATOM 767 C C . THR A 1 100 ? 17.977 1.434 -0.161 1.00 89.88 100 THR A C 1
ATOM 769 O O . THR A 1 100 ? 17.807 0.780 0.871 1.00 89.88 100 THR A O 1
ATOM 772 N N . PRO A 1 101 ? 18.530 2.664 -0.107 1.00 87.12 101 PRO A N 1
ATOM 773 C CA . PRO A 1 101 ? 18.950 3.281 1.157 1.00 87.12 101 PRO A CA 1
ATOM 774 C C . PRO A 1 101 ? 17.803 3.516 2.151 1.00 87.12 101 PRO A C 1
ATOM 776 O O . PRO A 1 101 ? 18.028 3.583 3.358 1.00 87.12 101 PRO A O 1
ATOM 779 N N . LEU A 1 102 ? 16.580 3.666 1.637 1.00 86.44 102 LEU A N 1
ATOM 780 C CA . LEU A 1 102 ? 15.358 3.871 2.408 1.00 86.44 102 LEU A CA 1
ATOM 781 C C . LEU A 1 102 ? 14.284 2.893 1.909 1.00 86.44 102 LEU A C 1
ATOM 783 O O . LEU A 1 102 ? 13.474 3.261 1.051 1.00 86.44 102 LEU A O 1
ATOM 787 N N . PRO A 1 103 ? 14.278 1.650 2.424 1.00 85.94 103 PRO A N 1
ATOM 788 C CA . PRO A 1 103 ? 13.263 0.669 2.079 1.00 85.94 103 PRO A CA 1
ATOM 789 C C . PRO A 1 103 ? 11.872 1.113 2.528 1.00 85.94 103 PRO A C 1
ATOM 791 O O . PRO A 1 103 ? 11.693 1.896 3.465 1.00 85.94 103 PRO A O 1
ATOM 794 N N . VAL A 1 104 ? 10.868 0.570 1.860 1.00 86.75 104 VAL A N 1
ATOM 795 C CA . VAL A 1 104 ? 9.460 0.832 2.156 1.00 86.75 104 VAL A CA 1
ATOM 796 C C . VAL A 1 104 ? 8.990 0.078 3.396 1.00 86.75 104 VAL A C 1
ATOM 798 O O . VAL A 1 104 ? 9.491 -0.989 3.736 1.00 86.75 104 VAL A O 1
ATOM 801 N N . THR A 1 105 ? 8.005 0.650 4.088 1.00 84.12 105 THR A N 1
ATOM 802 C CA . THR A 1 105 ? 7.496 0.125 5.364 1.00 84.12 105 THR A CA 1
ATOM 803 C C . THR A 1 105 ? 6.224 -0.707 5.225 1.00 84.12 105 THR A C 1
ATOM 805 O O . THR A 1 105 ? 5.930 -1.507 6.110 1.00 84.12 105 THR A O 1
ATOM 808 N N . ALA A 1 106 ? 5.452 -0.516 4.152 1.00 84.62 106 ALA A N 1
ATOM 809 C CA . ALA A 1 106 ? 4.209 -1.236 3.907 1.00 84.62 106 ALA A CA 1
ATOM 810 C C . ALA A 1 106 ? 3.889 -1.309 2.411 1.00 84.62 106 ALA A C 1
ATOM 812 O O . ALA A 1 106 ? 4.125 -0.353 1.671 1.00 84.62 106 ALA A O 1
ATOM 813 N N . HIS A 1 107 ? 3.274 -2.425 2.019 1.00 84.19 107 HIS A N 1
ATOM 814 C CA . HIS A 1 107 ? 2.748 -2.666 0.679 1.00 84.19 107 HIS A CA 1
ATOM 815 C C . HIS A 1 107 ? 1.242 -2.787 0.717 1.00 84.19 107 HIS A C 1
ATOM 817 O O . HIS A 1 107 ? 0.666 -3.322 1.666 1.00 84.19 107 HIS A O 1
ATOM 823 N N . TYR A 1 108 ? 0.632 -2.327 -0.362 1.00 84.12 108 TYR A N 1
ATOM 824 C CA . TYR A 1 108 ? -0.777 -2.501 -0.639 1.00 84.12 108 TYR A CA 1
ATOM 825 C C . TYR A 1 108 ? -0.824 -3.273 -1.955 1.00 84.12 108 TYR A C 1
ATOM 827 O O . TYR A 1 108 ? -0.180 -2.855 -2.920 1.00 84.12 108 TYR A O 1
ATOM 835 N N . LEU A 1 109 ? -1.542 -4.403 -1.954 1.00 80.38 109 LEU A N 1
ATOM 836 C CA . LEU A 1 109 ? -1.843 -5.231 -3.127 1.00 80.38 109 LEU A CA 1
ATOM 837 C C . LEU A 1 109 ? -3.358 -5.394 -3.277 1.00 80.38 109 LEU A C 1
ATOM 839 O O . LEU A 1 109 ? -4.055 -5.399 -2.233 1.00 80.38 109 LEU A O 1
#

Radius of gyration: 15.46 Å; chains: 1; bounding box: 37×27×39 Å

InterPro domains:
  IPR003819 TauD/TfdA-like domain [PF02668] (14-103)
  IPR042098 Glutarate 2-hydroxylase superfamily [G3DSA:3.60.130.10] (1-108)

Secondary structure (DSSP, 8-state):
-B-S--TTSPPPHHH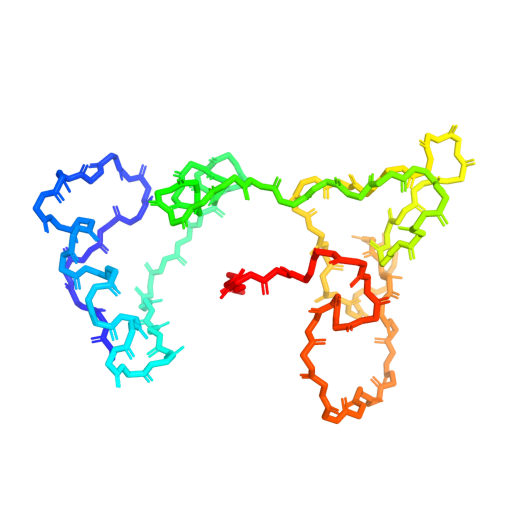HHHHHHHHHHHS---B-S----HHHHHHHHTTSSPPP---TTS--TT--TTTSPPPSS------TTS--SSTTPPPPS--TTTTSSS--S----

Organism: NCBI:txid70346